Protein AF-A0A7C7K8X3-F1 (afdb_monomer_lite)

Structure (mmCIF, N/CA/C/O backbone):
data_AF-A0A7C7K8X3-F1
#
_entry.id   AF-A0A7C7K8X3-F1
#
loop_
_atom_site.group_PDB
_atom_site.id
_atom_site.type_symbol
_atom_site.label_atom_id
_atom_site.label_alt_id
_atom_site.label_comp_id
_atom_site.label_asym_id
_atom_site.label_entity_id
_atom_site.label_seq_id
_atom_site.pdbx_PDB_ins_code
_atom_site.Cartn_x
_atom_site.Cartn_y
_atom_site.Cartn_z
_atom_site.occupancy
_atom_site.B_iso_or_equiv
_atom_site.auth_seq_id
_atom_site.auth_comp_id
_atom_site.auth_asym_id
_atom_site.auth_atom_id
_atom_site.pdbx_PDB_model_num
ATOM 1 N N . MET A 1 1 ? -6.280 28.383 -20.124 1.00 48.03 1 MET A N 1
ATOM 2 C CA . MET A 1 1 ? -5.784 27.320 -19.226 1.00 48.03 1 MET A CA 1
ATOM 3 C C . MET A 1 1 ? -6.595 27.403 -17.942 1.00 48.03 1 MET A C 1
ATOM 5 O O . MET A 1 1 ? -6.542 28.432 -17.282 1.00 48.03 1 MET A O 1
ATOM 9 N N . THR A 1 2 ? -7.437 26.414 -17.651 1.00 53.31 2 THR A N 1
ATOM 10 C CA . THR A 1 2 ? -8.346 26.473 -16.494 1.00 53.31 2 THR A CA 1
ATOM 11 C C . THR A 1 2 ? -7.599 26.009 -15.251 1.00 53.31 2 THR A C 1
ATOM 13 O O . THR A 1 2 ? -7.134 24.874 -15.201 1.00 53.31 2 THR A O 1
ATOM 16 N N . ILE A 1 3 ? -7.447 26.889 -14.263 1.00 69.88 3 ILE A N 1
ATOM 17 C CA . ILE A 1 3 ? -6.820 26.542 -12.985 1.00 69.88 3 ILE A CA 1
ATOM 18 C C . ILE A 1 3 ? -7.877 25.845 -12.128 1.00 69.88 3 ILE A C 1
ATOM 20 O O . ILE A 1 3 ? -8.849 26.470 -11.707 1.00 69.88 3 ILE A O 1
ATOM 24 N N . ILE A 1 4 ? -7.690 24.552 -11.879 1.00 80.81 4 ILE A N 1
ATOM 25 C CA . ILE A 1 4 ? -8.534 23.773 -10.969 1.00 80.81 4 ILE A CA 1
ATOM 26 C C . ILE A 1 4 ? -8.082 24.075 -9.535 1.00 80.81 4 ILE A C 1
ATOM 28 O O . ILE A 1 4 ? -6.894 23.975 -9.230 1.00 80.81 4 ILE A O 1
ATOM 32 N N . LYS A 1 5 ? -9.015 24.460 -8.657 1.00 80.81 5 LYS A N 1
ATOM 33 C CA . LYS A 1 5 ? -8.744 24.747 -7.240 1.00 80.81 5 LYS A CA 1
ATOM 34 C C . LYS A 1 5 ? -9.593 23.850 -6.345 1.00 80.81 5 LYS A C 1
ATOM 36 O O . LYS A 1 5 ? -10.813 23.833 -6.470 1.00 80.81 5 LYS A O 1
ATOM 41 N N . LEU A 1 6 ? -8.934 23.144 -5.430 1.00 78.50 6 LEU A N 1
ATOM 42 C CA . LEU A 1 6 ? -9.581 22.381 -4.366 1.00 78.50 6 LEU A CA 1
ATOM 43 C C . LEU A 1 6 ? -9.950 23.330 -3.212 1.00 78.50 6 LEU A C 1
ATOM 45 O O . LEU A 1 6 ? -9.188 24.240 -2.891 1.00 78.50 6 LEU A O 1
ATOM 49 N N . THR A 1 7 ? -11.109 23.128 -2.588 1.00 84.69 7 THR A N 1
ATOM 50 C CA . THR A 1 7 ? -11.575 23.928 -1.435 1.00 84.69 7 THR A CA 1
ATOM 51 C C . THR A 1 7 ? -12.029 23.015 -0.300 1.00 84.69 7 THR A C 1
ATOM 53 O O . THR A 1 7 ? -12.328 21.845 -0.537 1.00 84.69 7 THR A O 1
ATOM 56 N N . ALA A 1 8 ? -12.127 23.553 0.919 1.00 81.06 8 ALA A N 1
ATOM 57 C CA . ALA A 1 8 ? -12.543 22.797 2.102 1.00 81.06 8 ALA A CA 1
A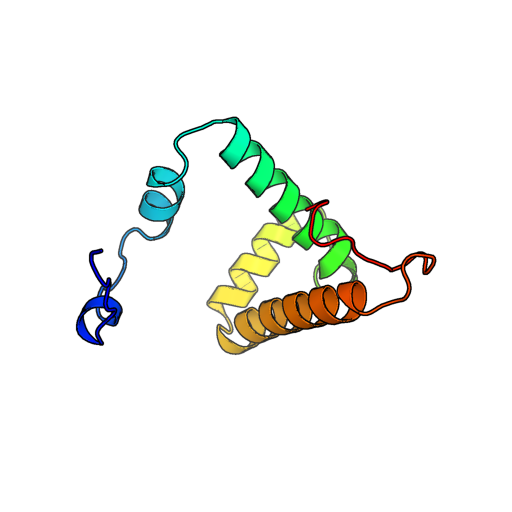TOM 58 C C . ALA A 1 8 ? -13.931 22.142 1.957 1.00 81.06 8 ALA A C 1
ATOM 60 O O . ALA A 1 8 ? -14.150 21.065 2.499 1.00 81.06 8 ALA A O 1
ATOM 61 N N . GLU A 1 9 ? -14.848 22.730 1.180 1.00 76.44 9 GLU A N 1
ATOM 62 C CA . GLU A 1 9 ? -16.168 22.135 0.914 1.00 76.44 9 GLU A CA 1
ATOM 63 C C . GLU A 1 9 ? -16.074 20.818 0.129 1.00 76.44 9 GLU A C 1
ATOM 65 O O . GLU A 1 9 ? -16.832 19.888 0.392 1.00 76.44 9 GLU A O 1
ATOM 70 N N . HIS A 1 10 ? -15.087 20.679 -0.764 1.00 73.38 10 HIS A N 1
ATOM 71 C CA . HIS A 1 10 ? -14.850 19.426 -1.491 1.00 73.38 10 HIS A CA 1
ATOM 72 C C . HIS A 1 10 ? -14.375 18.292 -0.570 1.00 73.38 10 HIS A C 1
ATOM 74 O O . HIS A 1 10 ? -14.488 17.123 -0.928 1.00 73.38 10 HIS A O 1
ATOM 80 N N . MET A 1 11 ? -13.860 18.626 0.618 1.00 67.19 11 MET A N 1
ATOM 81 C CA . MET A 1 11 ? -13.391 17.660 1.615 1.00 67.19 11 MET A CA 1
ATOM 82 C C . MET A 1 11 ? -14.489 17.227 2.598 1.00 67.19 11 MET A C 1
ATOM 84 O O . MET A 1 11 ? -14.256 16.335 3.407 1.00 67.19 11 MET A O 1
ATOM 88 N N . LYS A 1 12 ? -15.685 17.835 2.545 1.00 64.62 12 LYS A N 1
ATOM 89 C CA . LYS A 1 12 ? -16.802 17.536 3.462 1.00 64.62 12 LYS A CA 1
ATOM 90 C C . LYS A 1 12 ? -17.744 16.434 2.969 1.00 64.62 12 LYS A C 1
ATOM 92 O O . LYS A 1 12 ? -18.679 16.075 3.684 1.00 64.62 12 LYS A O 1
ATOM 97 N N . VAL A 1 13 ? -17.531 15.893 1.767 1.00 58.53 13 VAL A N 1
ATOM 98 C CA . VAL A 1 13 ? -18.363 14.809 1.225 1.00 58.53 13 VAL A CA 1
ATOM 99 C C . VAL A 1 13 ? -18.137 13.542 2.056 1.00 58.53 13 VAL A C 1
ATOM 101 O O . VAL A 1 13 ? -17.114 12.875 1.917 1.00 58.53 13 VAL A O 1
ATOM 104 N N . LYS A 1 14 ? -19.108 13.187 2.910 1.00 54.84 14 LYS A N 1
ATOM 105 C CA . LYS A 1 14 ? -19.203 11.837 3.482 1.00 54.8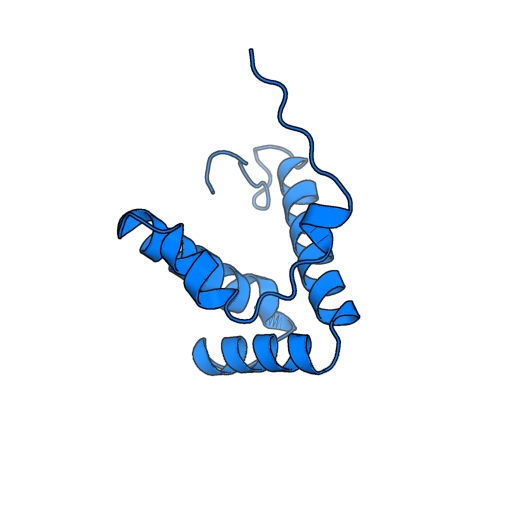4 14 LYS A CA 1
ATOM 106 C C . LYS A 1 14 ? -19.481 10.873 2.330 1.00 54.84 14 LYS A C 1
ATOM 108 O O . LYS A 1 14 ? -20.587 10.833 1.803 1.00 54.84 14 LYS A O 1
ATOM 113 N N . GLN A 1 15 ? -18.456 10.150 1.888 1.00 59.47 15 GLN A N 1
ATOM 114 C CA . GLN A 1 15 ? -18.604 9.171 0.816 1.00 59.47 15 GLN A CA 1
ATOM 115 C C . GLN A 1 15 ? -19.314 7.926 1.346 1.00 59.47 15 GLN A C 1
ATOM 117 O O . GLN A 1 15 ? -18.682 7.028 1.891 1.00 59.47 15 GLN A O 1
ATOM 122 N N . GLU A 1 16 ? -20.623 7.846 1.125 1.00 56.56 16 GLU A N 1
ATOM 123 C CA . GLU A 1 16 ? -21.400 6.624 1.374 1.00 56.56 16 GLU A CA 1
ATOM 124 C C . GLU A 1 16 ? -21.079 5.503 0.361 1.00 56.56 16 GLU A C 1
ATOM 126 O O . GLU A 1 16 ? -21.500 4.373 0.559 1.00 56.56 16 GLU A O 1
ATOM 131 N N . ASN A 1 17 ? -20.281 5.779 -0.685 1.00 67.56 17 ASN A N 1
ATOM 132 C CA . ASN A 1 17 ? -19.939 4.822 -1.747 1.00 67.56 17 ASN A CA 1
ATOM 133 C C . ASN A 1 17 ? -18.531 5.042 -2.346 1.00 67.56 17 ASN A C 1
ATOM 135 O O . ASN A 1 17 ? -18.340 5.127 -3.561 1.00 67.56 17 ASN A O 1
ATOM 139 N N . ALA A 1 18 ? -17.509 5.151 -1.489 1.00 70.75 18 ALA A N 1
ATOM 140 C CA . ALA A 1 18 ? -16.109 5.301 -1.917 1.00 70.75 18 ALA A CA 1
ATOM 141 C C . ALA A 1 18 ? -15.651 4.178 -2.869 1.00 70.75 18 ALA A C 1
ATOM 143 O O . ALA A 1 18 ? -14.898 4.414 -3.815 1.00 70.75 18 ALA A O 1
ATOM 144 N N . LEU A 1 19 ? -16.147 2.959 -2.639 1.00 74.88 19 LEU A N 1
ATOM 145 C CA . LEU A 1 19 ? -15.829 1.787 -3.446 1.00 74.88 19 LEU A CA 1
ATOM 146 C C . LEU A 1 19 ? -16.400 1.895 -4.868 1.00 74.88 19 LEU A C 1
ATOM 148 O O . LEU A 1 19 ? -15.678 1.673 -5.840 1.00 74.88 19 LEU A O 1
ATOM 152 N N . ASP A 1 20 ? -17.665 2.296 -5.000 1.00 76.94 20 ASP A N 1
ATOM 153 C CA . ASP A 1 20 ? -18.302 2.480 -6.307 1.00 76.94 20 ASP A CA 1
ATOM 154 C C . ASP A 1 20 ? -17.650 3.622 -7.083 1.00 76.94 20 ASP A C 1
ATOM 156 O O . ASP A 1 20 ? -17.413 3.498 -8.282 1.00 76.94 20 ASP A O 1
ATOM 160 N N . LEU A 1 21 ? -17.281 4.713 -6.404 1.00 75.88 21 LEU A N 1
ATOM 161 C CA . LEU A 1 21 ? -16.530 5.808 -7.019 1.00 75.88 21 LEU A CA 1
ATOM 162 C C . LEU A 1 21 ? -15.165 5.339 -7.529 1.00 75.88 21 LEU A C 1
ATOM 164 O O . LEU A 1 21 ? -14.813 5.635 -8.674 1.00 75.88 21 LEU A O 1
ATOM 168 N N . PHE A 1 22 ? -14.430 4.563 -6.730 1.00 79.56 22 PHE A N 1
ATOM 169 C CA . PHE A 1 22 ? -13.157 3.978 -7.146 1.00 79.56 22 PHE A CA 1
ATOM 170 C C . PHE A 1 22 ? -13.322 3.117 -8.404 1.00 79.56 22 PHE A C 1
ATOM 172 O O . PHE A 1 22 ? -12.613 3.323 -9.391 1.00 79.56 22 PHE A O 1
ATOM 179 N N . TYR A 1 23 ? -14.306 2.214 -8.422 1.00 79.75 23 TYR A N 1
ATOM 180 C CA . TYR A 1 23 ? -14.561 1.372 -9.590 1.00 79.75 23 TYR A CA 1
ATOM 181 C C . TYR A 1 23 ? -15.105 2.148 -10.792 1.00 79.75 23 TYR A C 1
ATOM 183 O O . TYR A 1 23 ? -14.735 1.831 -11.921 1.00 79.75 23 TYR A O 1
ATOM 191 N N . SER A 1 24 ? -15.901 3.200 -10.584 1.00 82.06 24 SER A N 1
ATOM 192 C CA . SER A 1 24 ? -16.410 4.056 -11.666 1.00 82.06 24 SER A CA 1
ATOM 193 C C . SER A 1 24 ? -15.286 4.773 -12.428 1.00 82.06 24 SER A C 1
ATOM 195 O O . SER A 1 24 ? -15.398 5.026 -13.631 1.00 82.06 24 SER A O 1
ATOM 197 N N . GLY A 1 25 ? -14.167 5.052 -11.749 1.00 79.19 25 GLY A N 1
ATOM 198 C CA . GLY A 1 25 ? -12.960 5.602 -12.362 1.00 79.19 25 GLY A CA 1
ATOM 199 C C . GLY A 1 25 ? -12.190 4.592 -13.221 1.00 79.19 25 GLY A C 1
ATOM 200 O O . GLY A 1 25 ? -11.402 4.987 -14.082 1.00 79.19 25 GLY A O 1
ATOM 201 N N . ILE A 1 26 ? -12.426 3.290 -13.040 1.00 85.00 26 ILE A N 1
ATOM 202 C CA . ILE A 1 26 ? -11.727 2.209 -13.741 1.00 85.00 26 ILE A CA 1
ATOM 203 C C . ILE A 1 26 ? -12.535 1.797 -14.975 1.00 85.00 26 ILE A C 1
ATOM 205 O O . ILE A 1 26 ? -13.327 0.860 -14.962 1.00 85.00 26 ILE A O 1
ATOM 209 N N . LYS A 1 27 ? -12.301 2.497 -16.088 1.00 82.50 27 LYS A N 1
ATOM 210 C CA . LYS A 1 27 ? -13.014 2.256 -17.357 1.00 82.50 27 LYS A CA 1
ATOM 211 C C . LYS A 1 27 ? -12.467 1.080 -18.172 1.00 82.50 27 LYS A C 1
ATOM 213 O O . LYS A 1 27 ? -13.167 0.548 -19.025 1.00 82.50 27 LYS A O 1
ATOM 218 N N . ALA A 1 28 ? -11.214 0.687 -17.938 1.00 89.12 28 ALA A N 1
ATOM 219 C CA . ALA A 1 28 ? -10.529 -0.340 -18.717 1.00 89.12 28 ALA A CA 1
ATOM 220 C C . ALA A 1 28 ? -10.142 -1.545 -17.854 1.00 89.12 28 ALA A C 1
ATOM 222 O O . ALA A 1 28 ? -9.591 -1.395 -16.76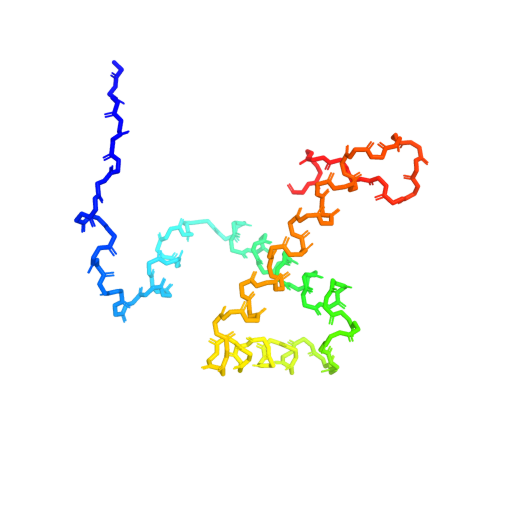0 1.00 89.12 28 ALA A O 1
ATOM 223 N N . LYS A 1 29 ? -10.332 -2.754 -18.400 1.00 88.31 29 LYS A N 1
ATOM 224 C CA . LYS A 1 29 ? -9.896 -4.010 -17.768 1.00 88.31 29 LYS A CA 1
ATOM 225 C C . LYS A 1 29 ? -8.399 -3.993 -17.437 1.00 88.31 29 LYS A C 1
ATOM 227 O O . LYS A 1 29 ? -8.019 -4.391 -16.345 1.00 88.31 29 LYS A O 1
ATOM 232 N N . ALA A 1 30 ? -7.568 -3.447 -18.326 1.00 88.31 30 ALA A N 1
ATOM 233 C CA . ALA A 1 30 ? -6.126 -3.328 -18.103 1.00 88.31 30 ALA A CA 1
ATOM 234 C C . ALA A 1 30 ? -5.779 -2.532 -16.831 1.00 88.31 30 ALA A C 1
ATOM 236 O O . ALA A 1 30 ? -4.859 -2.896 -16.100 1.00 88.31 30 ALA A O 1
ATOM 237 N N . THR A 1 31 ? -6.536 -1.472 -16.533 1.00 86.81 31 THR A N 1
ATOM 238 C CA . THR A 1 31 ? -6.361 -0.675 -15.314 1.00 86.81 31 THR A CA 1
ATOM 239 C C . THR A 1 31 ? -6.752 -1.482 -14.079 1.00 86.81 31 THR A C 1
ATOM 241 O O . THR A 1 31 ? -6.001 -1.495 -13.109 1.00 86.81 31 THR A O 1
ATOM 244 N N . LYS A 1 32 ? -7.875 -2.210 -14.131 1.00 86.88 32 LYS A N 1
ATOM 245 C CA . LYS A 1 32 ? -8.302 -3.106 -13.045 1.00 86.88 32 LYS A CA 1
ATOM 246 C C . LYS A 1 32 ? -7.249 -4.176 -12.751 1.00 86.88 32 LYS A C 1
ATOM 248 O O . LYS A 1 32 ? -6.861 -4.351 -11.600 1.00 86.88 32 LYS A O 1
ATOM 253 N N . ASP A 1 33 ? -6.753 -4.834 -13.795 1.00 89.50 33 ASP A N 1
ATOM 254 C CA . ASP A 1 33 ? -5.742 -5.886 -13.685 1.00 89.50 33 ASP A CA 1
ATOM 255 C C . ASP A 1 33 ? -4.427 -5.327 -13.114 1.00 89.50 33 ASP A C 1
ATOM 257 O O . ASP A 1 33 ? -3.790 -5.963 -12.276 1.00 89.50 33 ASP A O 1
ATOM 261 N N . ARG A 1 34 ? -4.031 -4.105 -13.507 1.00 88.06 34 ARG A N 1
ATOM 262 C CA . ARG A 1 34 ? -2.857 -3.426 -12.936 1.00 88.06 34 ARG A CA 1
ATOM 263 C C . ARG A 1 34 ? -3.025 -3.162 -11.440 1.00 88.06 34 ARG A C 1
ATOM 265 O O . ARG A 1 34 ? -2.118 -3.493 -10.683 1.00 88.06 34 ARG A O 1
ATOM 272 N N . TRP A 1 35 ? -4.157 -2.606 -11.010 1.00 87.12 35 TRP A N 1
ATOM 273 C CA . TRP A 1 35 ? -4.411 -2.339 -9.590 1.00 87.12 35 TRP A CA 1
ATOM 274 C C . TRP A 1 35 ? -4.452 -3.618 -8.755 1.00 87.12 35 TRP A C 1
ATOM 276 O O . TRP A 1 35 ? -3.874 -3.647 -7.673 1.00 87.12 35 TRP A O 1
ATOM 286 N N . ALA A 1 36 ? -5.054 -4.690 -9.278 1.00 88.50 36 ALA A N 1
ATOM 287 C CA . ALA A 1 36 ? -5.051 -5.992 -8.617 1.00 88.50 36 ALA A CA 1
ATOM 288 C C . ALA A 1 36 ? -3.622 -6.526 -8.413 1.00 88.50 36 ALA A C 1
ATOM 290 O O . ALA A 1 36 ? -3.286 -6.958 -7.313 1.00 88.50 36 ALA A O 1
ATOM 291 N N . ARG A 1 37 ? -2.754 -6.424 -9.433 1.00 90.12 37 ARG A N 1
ATOM 292 C CA . ARG A 1 37 ? -1.336 -6.811 -9.308 1.00 90.12 37 ARG A CA 1
ATOM 293 C C . ARG A 1 37 ? -0.584 -5.966 -8.283 1.00 90.12 37 ARG A C 1
ATOM 295 O O . ARG A 1 37 ? 0.177 -6.518 -7.499 1.00 90.12 37 ARG A O 1
ATOM 302 N N . ILE A 1 38 ? -0.796 -4.649 -8.282 1.00 89.44 38 ILE A N 1
ATOM 303 C CA . ILE A 1 38 ? -0.160 -3.743 -7.312 1.00 89.44 38 ILE A CA 1
ATOM 304 C C . ILE A 1 38 ? -0.588 -4.108 -5.887 1.00 89.44 38 ILE A C 1
ATOM 306 O O . ILE A 1 38 ? 0.258 -4.180 -5.001 1.00 89.44 38 ILE A O 1
ATOM 310 N N . LEU A 1 39 ? -1.877 -4.387 -5.674 1.00 91.25 39 LEU A N 1
ATOM 311 C CA . LEU A 1 39 ? -2.391 -4.794 -4.370 1.00 91.25 39 LEU A CA 1
ATOM 312 C C . LEU A 1 39 ? -1.827 -6.150 -3.923 1.00 91.25 39 LEU A C 1
ATOM 314 O O . LEU A 1 39 ? -1.433 -6.272 -2.769 1.00 91.25 39 LEU A O 1
ATOM 318 N N . SER A 1 40 ? -1.755 -7.141 -4.822 1.00 92.62 40 SER A N 1
ATOM 319 C CA . SER A 1 40 ? -1.117 -8.440 -4.535 1.00 92.62 40 SER A CA 1
ATOM 320 C C . SER A 1 40 ? 0.314 -8.241 -4.073 1.00 92.62 40 SER A C 1
ATOM 322 O O . SER A 1 40 ? 0.669 -8.649 -2.977 1.00 92.62 40 SER A O 1
ATOM 324 N N . ARG A 1 41 ? 1.095 -7.487 -4.851 1.00 91.19 41 ARG A N 1
ATOM 325 C CA . ARG A 1 41 ? 2.488 -7.190 -4.534 1.00 91.19 41 ARG A CA 1
ATOM 326 C C . ARG A 1 41 ? 2.643 -6.503 -3.179 1.00 91.19 41 ARG A C 1
ATOM 328 O O . ARG A 1 41 ? 3.512 -6.864 -2.397 1.00 91.19 41 ARG A O 1
ATOM 335 N N . PHE A 1 42 ? 1.803 -5.511 -2.900 1.00 93.12 42 PHE A N 1
ATOM 336 C CA . PHE A 1 42 ? 1.823 -4.814 -1.620 1.00 93.12 42 PHE A CA 1
ATOM 337 C C . PHE A 1 42 ? 1.540 -5.771 -0.453 1.00 93.12 42 PHE A C 1
ATOM 339 O O . PHE A 1 42 ? 2.308 -5.826 0.499 1.00 93.12 42 PHE A O 1
ATOM 346 N N . LEU A 1 43 ? 0.478 -6.570 -0.537 1.00 95.31 43 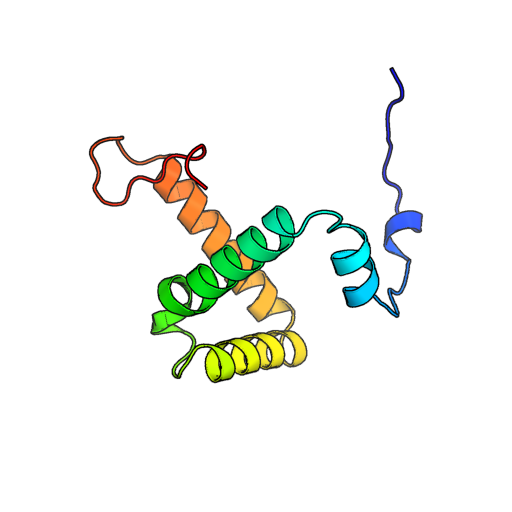LEU A N 1
ATOM 347 C CA . LEU A 1 43 ? 0.104 -7.465 0.556 1.00 95.31 43 LEU A CA 1
ATOM 348 C C . LEU A 1 43 ? 1.085 -8.629 0.730 1.00 95.31 43 LEU A C 1
ATOM 350 O O . LEU A 1 43 ? 1.376 -9.009 1.861 1.00 95.31 43 LEU A O 1
ATOM 354 N N . GLU A 1 44 ? 1.574 -9.206 -0.365 1.00 93.81 44 GLU A N 1
ATOM 355 C CA . GLU A 1 44 ? 2.382 -10.427 -0.349 1.00 93.81 44 GLU A CA 1
ATOM 356 C C . GLU A 1 44 ? 3.868 -10.147 -0.128 1.00 93.81 44 GLU A C 1
ATOM 358 O O . GLU A 1 44 ? 4.463 -10.821 0.704 1.00 93.81 44 GLU A O 1
ATOM 363 N N . GLU A 1 45 ? 4.444 -9.144 -0.802 1.00 90.31 45 GLU A N 1
ATOM 364 C CA . GLU A 1 45 ? 5.879 -8.825 -0.708 1.00 90.31 45 GLU A CA 1
ATOM 365 C C . GLU A 1 45 ? 6.161 -7.735 0.332 1.00 90.31 45 GLU A C 1
ATOM 367 O O . GLU A 1 45 ? 7.072 -7.858 1.141 1.00 90.31 45 GLU A O 1
ATOM 372 N N . VAL A 1 46 ? 5.407 -6.630 0.311 1.00 90.56 46 VAL A N 1
ATOM 373 C CA . VAL A 1 46 ? 5.730 -5.462 1.155 1.00 90.56 46 VAL A CA 1
ATOM 374 C C . VAL A 1 46 ? 5.284 -5.684 2.595 1.00 90.56 46 VAL A C 1
ATOM 376 O O . VAL A 1 46 ? 5.996 -5.331 3.530 1.00 90.56 46 VAL A O 1
ATOM 379 N N . CYS A 1 47 ? 4.100 -6.261 2.782 1.00 94.00 47 CYS A N 1
ATOM 380 C CA . CYS A 1 47 ? 3.539 -6.531 4.100 1.00 94.00 47 CYS A CA 1
ATOM 381 C C . CYS A 1 47 ? 3.850 -7.944 4.607 1.00 94.00 47 CYS A C 1
ATOM 383 O O . CYS A 1 47 ? 3.179 -8.393 5.532 1.00 94.00 47 CYS A O 1
ATOM 385 N N . GLU A 1 48 ? 4.832 -8.648 4.036 1.00 93.62 48 GLU A N 1
ATOM 386 C CA . GLU A 1 48 ? 5.136 -10.037 4.402 1.00 93.62 48 GLU A CA 1
ATOM 387 C C . GLU A 1 48 ? 5.406 -10.242 5.885 1.00 93.62 48 GLU A C 1
ATOM 389 O O . GLU A 1 48 ? 4.831 -11.137 6.499 1.00 93.62 48 GLU A O 1
ATOM 394 N N . GLU A 1 49 ? 6.202 -9.358 6.470 1.00 93.06 49 GLU A N 1
ATOM 395 C CA . GLU A 1 49 ? 6.554 -9.412 7.888 1.00 93.06 49 GLU A CA 1
ATOM 396 C C . GLU A 1 49 ? 5.466 -8.817 8.801 1.00 93.06 49 GLU A C 1
ATOM 398 O O . GLU A 1 49 ? 5.576 -8.877 10.022 1.00 93.06 49 GLU A O 1
ATOM 403 N N . ILE A 1 50 ? 4.414 -8.227 8.223 1.00 94.12 50 ILE A N 1
ATOM 404 C CA . ILE A 1 50 ? 3.351 -7.517 8.952 1.00 94.12 50 ILE A CA 1
ATOM 405 C C . ILE A 1 50 ? 2.070 -8.354 8.990 1.00 94.12 50 ILE A C 1
ATOM 407 O O . ILE A 1 50 ? 1.391 -8.427 10.014 1.00 94.12 50 ILE A O 1
ATOM 411 N N . PHE A 1 51 ? 1.723 -8.995 7.873 1.00 95.62 51 PHE A N 1
ATOM 412 C CA . PHE A 1 51 ? 0.523 -9.805 7.731 1.00 95.62 51 PHE A CA 1
ATOM 413 C C . PHE A 1 51 ? 0.883 -11.236 7.342 1.00 95.62 51 PHE A C 1
ATOM 415 O O . PHE A 1 51 ? 1.239 -11.524 6.206 1.00 95.62 51 PHE A O 1
ATOM 422 N N . GLU A 1 52 ? 0.686 -12.166 8.269 1.00 93.56 52 GLU A N 1
ATOM 423 C CA . GLU A 1 52 ? 0.787 -13.596 7.965 1.00 93.56 52 GLU A CA 1
ATOM 424 C C . GLU A 1 52 ? -0.444 -14.111 7.198 1.00 93.56 52 GLU A C 1
ATOM 426 O O . GLU A 1 52 ? -1.555 -13.595 7.379 1.00 93.56 52 GLU A O 1
ATOM 431 N N . GLY A 1 53 ? -0.267 -15.195 6.439 1.00 94.69 53 GLY A N 1
ATOM 432 C CA . GLY A 1 53 ? -1.338 -15.907 5.732 1.00 94.69 53 GLY A CA 1
ATOM 433 C C . GLY A 1 53 ? -1.267 -15.779 4.211 1.00 94.69 53 GLY A C 1
ATOM 434 O O . GLY A 1 53 ? -0.317 -15.212 3.671 1.00 94.69 53 GLY A O 1
ATOM 435 N N . ASP A 1 54 ? -2.272 -16.321 3.526 1.00 95.06 54 ASP A N 1
ATOM 436 C CA . ASP A 1 54 ? -2.445 -16.182 2.077 1.00 95.06 54 ASP A CA 1
ATOM 437 C C . ASP A 1 54 ? -2.988 -14.796 1.676 1.00 95.06 54 ASP A C 1
ATOM 439 O O . ASP A 1 54 ? -3.354 -13.977 2.523 1.00 95.06 54 ASP A O 1
ATOM 443 N N . TYR A 1 55 ? -3.073 -14.524 0.368 1.00 92.56 55 TYR A N 1
ATOM 444 C CA . TYR A 1 55 ? -3.571 -13.250 -0.162 1.00 92.56 55 TYR A CA 1
ATOM 445 C C . TYR A 1 55 ? -4.900 -12.795 0.466 1.00 92.56 55 TYR A C 1
ATOM 447 O O . TYR A 1 55 ? -5.048 -11.626 0.830 1.00 92.56 55 TYR A O 1
ATOM 455 N N . LYS A 1 56 ? -5.877 -13.701 0.616 1.00 94.75 56 LYS A N 1
ATOM 456 C CA . LYS A 1 56 ? -7.202 -13.347 1.150 1.00 94.75 56 LYS A CA 1
ATOM 457 C C . LYS A 1 56 ? -7.121 -13.023 2.636 1.00 94.75 56 LYS A C 1
ATOM 459 O O . LYS A 1 56 ? -7.733 -12.053 3.077 1.00 94.75 56 LYS A O 1
ATOM 464 N N . GLN A 1 57 ? -6.358 -13.809 3.392 1.00 97.00 57 GLN A N 1
ATOM 465 C CA . GLN A 1 57 ? -6.142 -13.582 4.819 1.00 97.00 57 GLN A CA 1
ATOM 466 C C . GLN A 1 57 ? -5.429 -12.248 5.066 1.00 97.00 57 GLN A C 1
ATOM 468 O O . GLN A 1 57 ? -5.851 -11.475 5.925 1.00 97.00 57 GLN A O 1
ATOM 473 N N . ARG A 1 58 ? -4.403 -11.930 4.271 1.00 96.69 58 ARG A N 1
ATOM 474 C CA . ARG A 1 58 ? -3.675 -10.654 4.352 1.00 96.69 58 ARG A CA 1
ATOM 475 C C . ARG A 1 58 ? -4.547 -9.463 3.978 1.00 96.69 58 ARG A C 1
ATOM 477 O O . ARG A 1 58 ? -4.520 -8.449 4.668 1.00 96.69 58 ARG A O 1
ATOM 484 N N . ALA A 1 59 ? -5.356 -9.593 2.927 1.00 94.94 59 ALA A N 1
ATOM 485 C CA . ALA A 1 59 ? -6.313 -8.560 2.545 1.00 94.94 59 ALA A CA 1
ATOM 486 C C . ALA A 1 59 ? -7.313 -8.280 3.677 1.00 94.94 59 ALA A C 1
ATOM 488 O O . ALA A 1 59 ? -7.583 -7.119 3.979 1.00 94.94 59 ALA A O 1
ATOM 489 N N . GLN A 1 60 ? -7.816 -9.330 4.335 1.00 95.56 60 GLN A N 1
ATOM 490 C CA . GLN A 1 60 ? -8.713 -9.181 5.477 1.00 95.56 60 GLN A CA 1
ATOM 491 C C . GLN A 1 60 ? -8.018 -8.477 6.651 1.00 95.56 60 GLN A C 1
ATOM 493 O O . GLN A 1 60 ? -8.547 -7.486 7.141 1.00 95.56 60 GLN A O 1
ATOM 498 N N . LYS A 1 61 ? -6.800 -8.893 7.024 1.00 95.88 61 LYS A N 1
ATOM 499 C CA . LYS A 1 61 ? -6.006 -8.230 8.077 1.00 95.88 61 LYS A CA 1
ATOM 500 C C . LYS A 1 61 ? -5.747 -6.753 7.784 1.00 95.88 61 LYS A C 1
ATOM 502 O O . LYS A 1 61 ? -5.824 -5.928 8.687 1.00 95.88 61 LYS A O 1
ATOM 507 N N . PHE A 1 62 ? -5.477 -6.400 6.528 1.00 94.81 62 PHE A N 1
ATOM 508 C CA . PHE A 1 62 ? -5.316 -5.002 6.134 1.00 94.81 62 PHE A CA 1
ATOM 509 C C . PHE A 1 62 ? -6.622 -4.207 6.296 1.00 94.81 62 PHE A C 1
ATOM 511 O O . PHE A 1 62 ? -6.604 -3.092 6.813 1.00 94.81 62 PHE A O 1
ATOM 518 N N . VAL A 1 63 ? -7.766 -4.784 5.909 1.00 93.31 63 VAL A N 1
ATOM 519 C CA . VAL A 1 63 ? -9.084 -4.169 6.141 1.00 93.31 63 VAL A CA 1
ATOM 520 C C . VAL A 1 63 ? -9.354 -4.003 7.636 1.00 93.31 63 VAL A C 1
ATOM 522 O O . VAL A 1 63 ? -9.804 -2.937 8.053 1.00 93.31 63 VAL A O 1
ATOM 525 N N . ASP A 1 64 ? -9.050 -5.010 8.445 1.00 95.31 64 ASP A N 1
ATOM 526 C CA . ASP A 1 64 ? -9.261 -4.960 9.891 1.00 95.31 64 ASP A CA 1
ATOM 527 C C . ASP A 1 64 ? -8.379 -3.880 10.536 1.00 95.31 64 ASP A C 1
ATOM 529 O O . ASP A 1 64 ? -8.908 -3.020 11.238 1.00 95.31 64 ASP A O 1
ATOM 533 N N . LEU A 1 65 ? -7.097 -3.786 10.155 1.00 94.31 65 LEU A N 1
ATOM 534 C CA . LEU A 1 65 ? -6.204 -2.698 10.575 1.00 94.31 65 LEU A CA 1
ATOM 535 C C . LEU A 1 65 ? -6.807 -1.317 10.275 1.00 94.31 65 LEU A C 1
ATOM 537 O O . LEU A 1 65 ? -6.789 -0.433 11.127 1.00 94.31 65 LEU A O 1
ATOM 541 N N . THR A 1 66 ? -7.375 -1.120 9.080 1.00 89.75 66 THR A N 1
ATOM 542 C CA . THR A 1 66 ? -7.979 0.175 8.707 1.00 89.75 66 THR A CA 1
ATOM 543 C C . THR A 1 66 ? -9.228 0.523 9.518 1.00 89.75 66 THR A C 1
ATOM 545 O O . THR A 1 66 ? -9.536 1.705 9.672 1.00 89.75 66 THR A O 1
ATOM 548 N N . ARG A 1 67 ? -9.946 -0.482 10.034 1.00 91.12 67 ARG A N 1
ATOM 549 C CA . ARG A 1 67 ? -11.131 -0.299 10.886 1.00 91.12 67 ARG A CA 1
ATOM 550 C C . ARG A 1 67 ? -10.750 -0.045 12.337 1.00 91.12 67 ARG A C 1
ATOM 552 O O . ARG A 1 67 ? -11.397 0.761 12.997 1.00 91.12 67 ARG A O 1
ATOM 559 N N . GLU A 1 68 ? -9.727 -0.741 12.814 1.00 94.69 68 GLU A N 1
ATOM 560 C CA . GLU A 1 68 ? -9.256 -0.669 14.195 1.00 94.69 68 GLU A CA 1
ATOM 561 C C . GLU A 1 68 ? -8.446 0.603 14.452 1.00 94.69 68 GLU A C 1
ATOM 563 O O . GLU A 1 68 ? -8.632 1.261 15.475 1.00 94.69 68 GLU A O 1
ATOM 568 N N . SER A 1 69 ? -7.568 0.979 13.518 1.00 93.56 69 SER A N 1
ATOM 569 C CA . SER A 1 69 ? -6.720 2.160 13.647 1.00 93.56 69 SER A CA 1
ATOM 570 C C . SER A 1 69 ? -6.394 2.783 12.293 1.00 93.56 69 SER A C 1
ATOM 572 O O . SER A 1 69 ? -5.472 2.385 11.575 1.00 93.56 69 SER A O 1
ATOM 574 N N . GLN A 1 70 ? -7.116 3.858 11.975 1.00 87.88 70 GLN A N 1
ATOM 575 C CA . GLN A 1 70 ? -6.830 4.670 10.793 1.00 87.88 70 GLN A CA 1
ATOM 576 C C . GLN A 1 70 ? -5.412 5.264 10.837 1.00 87.88 70 GLN A C 1
ATOM 578 O O . GLN A 1 70 ? -4.777 5.404 9.791 1.00 87.88 70 GLN A O 1
ATOM 583 N N . GLU A 1 71 ? -4.898 5.583 12.029 1.00 93.12 71 GLU A N 1
ATOM 584 C CA . GLU A 1 71 ? -3.535 6.086 12.222 1.00 93.12 71 GLU A CA 1
ATOM 585 C C . GLU A 1 71 ? -2.497 5.044 11.800 1.00 93.12 71 GLU A C 1
ATOM 587 O O . GLU A 1 71 ? -1.648 5.336 10.960 1.00 93.12 71 GLU A O 1
ATOM 592 N N . GLN A 1 72 ? -2.597 3.811 12.305 1.00 93.81 72 GLN A N 1
ATOM 593 C CA . GLN A 1 72 ? -1.650 2.748 11.961 1.00 93.81 72 GLN A CA 1
ATOM 594 C C . GLN A 1 72 ? -1.734 2.363 10.485 1.00 93.81 72 GLN A C 1
ATOM 596 O O . GLN A 1 72 ? -0.701 2.201 9.835 1.00 93.81 72 GLN A O 1
ATOM 601 N N . ALA A 1 73 ? -2.943 2.277 9.924 1.00 91.06 73 ALA A N 1
ATOM 602 C CA . ALA A 1 73 ? -3.120 2.031 8.497 1.00 91.06 73 ALA A CA 1
ATOM 603 C C . ALA A 1 73 ? -2.488 3.143 7.642 1.00 91.06 73 ALA A C 1
ATOM 605 O O . ALA A 1 73 ? -1.823 2.868 6.642 1.00 91.06 73 ALA A O 1
ATOM 606 N N . THR A 1 74 ? -2.643 4.402 8.057 1.00 91.19 74 THR A N 1
ATOM 607 C CA . THR A 1 74 ? -2.019 5.547 7.382 1.00 91.19 74 THR A CA 1
ATOM 608 C C . THR A 1 74 ? -0.499 5.487 7.497 1.00 91.19 74 THR A C 1
ATOM 610 O O . THR A 1 74 ? 0.197 5.653 6.495 1.00 91.19 74 THR A O 1
ATOM 613 N N . GLN A 1 75 ? 0.026 5.194 8.688 1.00 95.12 75 GLN A N 1
ATOM 614 C CA . GLN A 1 75 ? 1.460 5.073 8.925 1.00 95.12 75 GLN A CA 1
ATOM 615 C C . GLN A 1 75 ? 2.077 3.940 8.098 1.00 95.12 75 GLN A C 1
ATOM 617 O O . GLN A 1 75 ? 3.140 4.139 7.518 1.00 95.12 75 GLN A O 1
ATOM 622 N N . LEU A 1 76 ? 1.401 2.795 7.968 1.00 93.88 76 LEU A N 1
ATOM 623 C CA . LEU A 1 76 ? 1.830 1.688 7.110 1.00 93.88 76 LEU A CA 1
ATOM 624 C C . LEU A 1 76 ? 2.007 2.141 5.652 1.00 93.88 76 LEU A C 1
ATOM 626 O O . LEU A 1 76 ? 3.051 1.902 5.041 1.00 93.88 76 LEU A O 1
ATOM 630 N N . VAL A 1 77 ? 1.010 2.841 5.103 1.00 92.06 77 VAL A N 1
ATOM 631 C CA . VAL A 1 77 ? 1.061 3.351 3.724 1.00 92.06 77 VAL A CA 1
ATOM 632 C C . VAL A 1 77 ? 2.145 4.421 3.565 1.00 92.06 77 VAL A C 1
ATOM 634 O O . VAL A 1 77 ? 2.878 4.404 2.576 1.00 92.06 77 VAL A O 1
ATOM 637 N N . ILE A 1 78 ? 2.300 5.328 4.535 1.00 93.25 78 ILE A N 1
ATOM 638 C CA . ILE A 1 78 ? 3.359 6.349 4.520 1.00 93.25 78 ILE A CA 1
ATOM 639 C C . ILE A 1 78 ? 4.743 5.694 4.536 1.00 93.25 78 ILE A C 1
ATOM 641 O O . ILE A 1 78 ? 5.588 6.057 3.716 1.00 93.25 78 ILE A O 1
ATOM 645 N N . SER A 1 79 ? 4.967 4.713 5.412 1.00 94.38 79 SER A N 1
ATOM 646 C CA . SER A 1 79 ? 6.230 3.973 5.494 1.00 94.38 79 SER A CA 1
ATOM 647 C C . SER A 1 79 ? 6.548 3.271 4.172 1.00 94.38 79 SER A C 1
ATOM 649 O O . SER A 1 79 ? 7.685 3.325 3.705 1.00 94.38 79 SER A O 1
ATOM 651 N N . TYR A 1 80 ? 5.543 2.692 3.505 1.00 92.62 80 TYR A N 1
ATOM 652 C CA . TYR A 1 80 ? 5.725 2.112 2.175 1.00 92.62 80 TYR A CA 1
ATOM 653 C C . TYR A 1 80 ? 6.153 3.157 1.135 1.00 92.62 80 TYR A C 1
ATOM 655 O O . TYR A 1 80 ? 7.124 2.948 0.408 1.00 92.62 80 TYR A O 1
ATOM 663 N N . VAL A 1 81 ? 5.479 4.310 1.080 1.00 91.19 81 VAL A N 1
ATOM 664 C CA . VAL A 1 81 ? 5.837 5.394 0.148 1.00 91.19 81 VAL A CA 1
ATOM 665 C C . VAL A 1 81 ? 7.251 5.920 0.414 1.00 91.19 81 VAL A C 1
ATOM 667 O O . VAL A 1 81 ? 8.001 6.174 -0.531 1.00 91.19 81 VAL A O 1
ATOM 670 N N . GLN A 1 82 ? 7.645 6.053 1.682 1.00 93.50 82 GLN A N 1
ATOM 671 C CA . GLN A 1 82 ? 9.002 6.448 2.063 1.00 93.50 82 GLN A CA 1
ATOM 672 C C . GLN A 1 82 ? 10.040 5.420 1.606 1.00 93.50 82 GLN A C 1
ATOM 674 O O . GLN A 1 82 ? 11.055 5.810 1.030 1.00 93.50 82 GLN A O 1
ATOM 679 N N . LEU A 1 83 ? 9.763 4.126 1.784 1.00 91.50 83 LEU A N 1
ATOM 680 C CA . LEU A 1 83 ? 10.633 3.053 1.309 1.00 91.50 83 LEU A CA 1
ATOM 681 C C . LEU A 1 83 ? 10.783 3.086 -0.217 1.00 91.50 83 LEU A C 1
ATOM 683 O O . LEU A 1 83 ? 11.896 2.990 -0.730 1.00 91.50 83 LEU A O 1
ATOM 687 N N . LEU A 1 84 ? 9.687 3.275 -0.962 1.00 90.62 84 LEU A N 1
ATOM 688 C CA . LEU A 1 84 ? 9.753 3.433 -2.418 1.00 90.62 84 LEU A CA 1
ATOM 689 C C . LEU A 1 84 ? 10.637 4.619 -2.803 1.00 90.62 84 LEU A C 1
ATOM 691 O O . LEU A 1 84 ? 11.507 4.469 -3.657 1.00 90.62 84 LEU A O 1
ATOM 695 N N . LYS A 1 85 ? 10.460 5.773 -2.150 1.00 92.62 85 LYS A N 1
ATOM 696 C CA . LYS A 1 85 ? 11.281 6.962 -2.398 1.00 92.62 85 LYS A CA 1
ATOM 697 C C . LYS A 1 85 ? 12.766 6.678 -2.159 1.00 92.62 85 LYS A C 1
ATOM 699 O O . LYS A 1 85 ? 13.569 6.924 -3.055 1.00 92.62 85 LYS A O 1
ATOM 704 N N . GLN A 1 86 ? 13.120 6.097 -1.015 1.00 94.31 86 GLN A N 1
ATOM 705 C CA . GLN A 1 86 ? 14.506 5.726 -0.702 1.00 94.31 86 GLN A CA 1
ATOM 706 C C . GLN A 1 86 ? 15.101 4.820 -1.786 1.00 94.31 86 GLN A C 1
ATOM 708 O O . GLN A 1 86 ? 16.210 5.052 -2.255 1.00 94.31 86 GLN A O 1
ATOM 713 N N . ARG A 1 87 ? 14.335 3.835 -2.267 1.00 93.38 87 ARG A N 1
ATOM 714 C CA . ARG A 1 87 ? 14.785 2.927 -3.333 1.00 93.38 87 ARG A CA 1
ATOM 715 C C . ARG A 1 87 ? 15.010 3.618 -4.676 1.00 93.38 87 ARG A C 1
ATOM 717 O O . ARG A 1 87 ? 15.849 3.163 -5.448 1.00 93.38 87 ARG A O 1
ATOM 724 N N . THR A 1 88 ? 14.287 4.699 -4.967 1.00 94.38 88 THR A N 1
ATOM 725 C CA . THR A 1 88 ? 14.517 5.503 -6.183 1.00 94.38 88 THR A CA 1
ATOM 726 C C . THR A 1 88 ? 15.765 6.382 -6.101 1.00 94.38 88 THR A C 1
ATOM 728 O O . THR A 1 88 ? 16.249 6.838 -7.136 1.00 94.38 88 THR A O 1
ATOM 731 N N . GLU A 1 89 ? 16.288 6.610 -4.894 1.00 95.00 89 GLU A N 1
ATOM 732 C CA . GLU A 1 89 ? 17.495 7.404 -4.636 1.00 95.00 89 GLU A CA 1
ATOM 733 C C . GLU A 1 89 ? 18.775 6.543 -4.612 1.00 95.00 89 GLU A C 1
ATOM 735 O O . GLU A 1 89 ? 19.875 7.093 -4.634 1.00 95.00 89 GLU A O 1
ATOM 740 N N . LEU A 1 90 ? 18.647 5.208 -4.605 1.00 95.88 90 LEU A N 1
ATOM 741 C CA . LEU A 1 90 ? 19.778 4.277 -4.694 1.00 95.88 90 LEU A CA 1
ATOM 742 C C . LEU A 1 90 ? 20.508 4.380 -6.046 1.00 95.88 90 LEU A C 1
ATOM 744 O O . LEU A 1 90 ? 19.953 4.834 -7.050 1.00 95.88 90 LEU A O 1
ATOM 748 N N . ASP A 1 91 ? 21.759 3.909 -6.088 1.00 96.25 91 ASP A N 1
ATOM 749 C CA . ASP A 1 91 ? 22.499 3.780 -7.348 1.00 96.25 91 ASP A CA 1
ATOM 750 C C . ASP A 1 91 ? 21.781 2.809 -8.294 1.00 96.25 91 ASP A C 1
ATOM 752 O O . ASP A 1 91 ? 21.261 1.783 -7.869 1.00 96.25 91 ASP A O 1
ATOM 756 N N . ARG A 1 92 ? 21.790 3.085 -9.603 1.00 93.38 92 ARG A N 1
ATOM 757 C CA . ARG A 1 92 ? 21.080 2.258 -10.598 1.00 93.38 92 ARG A CA 1
ATOM 758 C C . ARG A 1 92 ? 21.560 0.805 -10.669 1.00 93.38 92 ARG A C 1
ATOM 760 O O . ARG A 1 92 ? 20.860 -0.020 -11.252 1.00 93.38 92 ARG A O 1
ATOM 767 N N . LYS A 1 93 ? 22.761 0.506 -10.169 1.00 94.69 93 LYS A N 1
ATOM 768 C CA . LYS A 1 93 ? 23.319 -0.849 -10.098 1.00 94.69 93 LYS A CA 1
ATOM 769 C C . LYS A 1 93 ? 22.998 -1.553 -8.782 1.00 94.69 93 LYS A C 1
ATOM 771 O O . LYS A 1 93 ? 23.281 -2.744 -8.672 1.00 94.69 93 LYS A O 1
ATOM 776 N N . ASP A 1 94 ? 22.450 -0.843 -7.797 1.00 95.06 94 ASP A N 1
ATOM 777 C CA . ASP A 1 94 ? 22.017 -1.448 -6.544 1.00 95.06 94 ASP A CA 1
ATOM 778 C C . ASP A 1 94 ? 20.877 -2.444 -6.830 1.00 95.06 94 ASP A C 1
ATOM 780 O O . ASP A 1 94 ? 19.912 -2.087 -7.513 1.00 95.06 94 ASP A O 1
ATOM 784 N N . PRO A 1 95 ? 20.944 -3.693 -6.335 1.00 91.94 95 PRO A N 1
ATOM 785 C CA . PRO A 1 95 ? 19.897 -4.690 -6.570 1.00 91.94 95 PRO A CA 1
ATOM 786 C C . PRO A 1 95 ? 18.531 -4.280 -5.999 1.00 91.94 95 PRO A C 1
ATOM 788 O O . PRO A 1 95 ? 17.496 -4.778 -6.440 1.00 91.94 95 PRO A O 1
ATOM 791 N N . SER A 1 96 ? 18.513 -3.363 -5.033 1.00 90.69 96 SER A N 1
ATOM 792 C CA . SER A 1 96 ? 17.304 -2.820 -4.422 1.00 90.69 96 SER A CA 1
ATOM 793 C C . SER A 1 96 ? 16.803 -1.554 -5.118 1.00 90.69 96 SER A C 1
ATOM 795 O O . SER A 1 96 ? 15.704 -1.099 -4.778 1.00 90.69 96 SER A O 1
ATOM 797 N N . TYR A 1 97 ? 17.542 -1.002 -6.090 1.00 93.06 97 TYR A N 1
ATOM 798 C CA . TYR A 1 97 ? 17.127 0.178 -6.845 1.00 93.06 97 TYR A CA 1
ATOM 799 C C . TYR A 1 97 ? 15.766 -0.027 -7.505 1.00 93.06 97 TYR A C 1
ATOM 801 O O . TYR A 1 97 ? 15.470 -1.067 -8.098 1.00 93.06 97 TYR A O 1
ATOM 809 N N . LEU A 1 98 ? 14.933 1.005 -7.422 1.00 89.25 98 LEU A N 1
ATOM 810 C CA . LEU A 1 98 ? 13.634 1.039 -8.070 1.00 89.25 98 LEU A CA 1
ATOM 811 C C . LEU A 1 98 ? 13.642 2.091 -9.177 1.00 89.25 98 LEU A C 1
ATOM 813 O O . LEU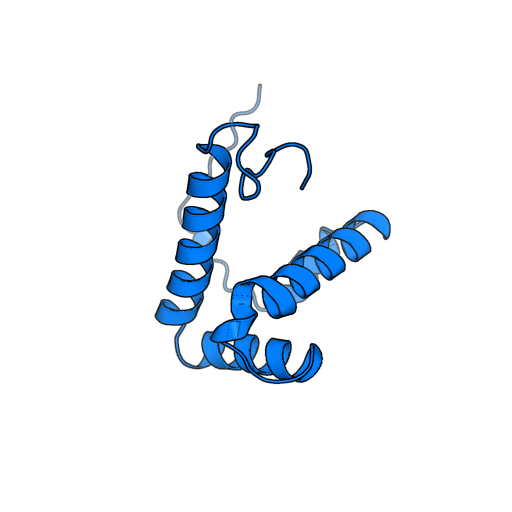 A 1 98 ? 13.768 3.282 -8.903 1.00 89.25 98 LEU A O 1
ATOM 817 N N . ASN A 1 99 ? 13.424 1.663 -10.422 1.00 89.94 99 ASN A N 1
ATOM 818 C CA . ASN A 1 99 ? 13.155 2.588 -11.517 1.00 89.94 99 ASN A CA 1
ATOM 819 C C . ASN A 1 99 ? 11.710 3.122 -11.392 1.00 89.94 99 ASN A C 1
ATOM 821 O O . ASN A 1 99 ? 10.763 2.343 -11.518 1.00 89.94 99 ASN A O 1
ATOM 825 N N . PRO A 1 100 ? 11.493 4.438 -11.218 1.00 81.12 100 PRO A N 1
ATOM 826 C CA . PRO A 1 100 ? 10.145 5.003 -11.114 1.00 81.12 100 PRO A CA 1
ATOM 827 C C . PRO A 1 100 ? 9.266 4.745 -12.346 1.00 81.12 100 PRO A C 1
ATOM 829 O O . PRO A 1 100 ? 8.044 4.749 -12.245 1.00 81.12 100 PRO A O 1
ATOM 832 N N . SER A 1 101 ? 9.883 4.521 -13.510 1.00 80.94 101 SER A N 1
ATOM 833 C CA . SER A 1 10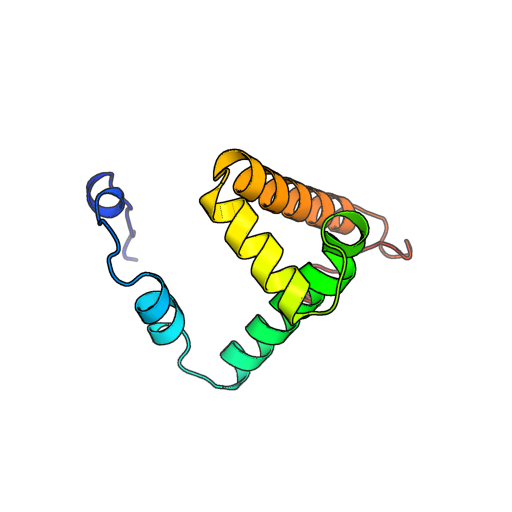1 ? 9.183 4.298 -14.781 1.00 80.94 101 SER A CA 1
ATOM 834 C C . SER A 1 101 ? 8.797 2.834 -15.017 1.00 80.94 101 SER A C 1
ATOM 836 O O . SER A 1 101 ? 8.171 2.535 -16.030 1.00 80.94 101 SER A O 1
ATOM 838 N N . SER A 1 102 ? 9.195 1.912 -14.133 1.00 72.25 102 SER A N 1
ATOM 839 C CA . SER A 1 102 ? 8.918 0.474 -14.277 1.00 72.25 102 SER A CA 1
ATOM 840 C C . SER A 1 102 ? 7.740 -0.027 -13.433 1.00 72.25 102 SER A C 1
ATOM 842 O O . SER A 1 102 ? 7.490 -1.231 -13.414 1.00 72.25 102 SER A O 1
ATOM 844 N N . LEU A 1 103 ? 7.048 0.865 -12.713 1.00 61.12 103 LEU A N 1
ATOM 845 C CA . LEU A 1 103 ? 5.839 0.570 -11.928 1.00 61.12 103 LEU A CA 1
ATOM 846 C C . LEU A 1 103 ? 4.551 0.827 -12.726 1.00 61.12 103 LEU A C 1
ATOM 848 O O . LEU A 1 103 ? 4.460 1.848 -13.436 1.00 61.12 103 LEU A O 1
#

Radius of gyration: 16.99 Å; chains: 1; bounding box: 45×44×33 Å

Sequence (103 aa):
MTIIKLTAEHMKVKQENALDLFYSGIKAKATKDRWARILSRFLEEVCEEIFEGDYKQRAQKFVDLTRESQEQATQLVISYVQLLKQRTELDRKDPSYLNPSSL

Foldseek 3Di:
DDDDDDDVVNVPDPPPCPPVVVVVVVPDPVVVVVVVVVLQCCQVPVCVVPFDDDSVRSVVVLVVCCVVDVPVNVVSVVVVVVLLVVLCVDDPPPPSHDDPVVD

Secondary structure (DSSP, 8-state):
-------GGGG----TTHHHHHHHT--SHHHHHHHHHHHHHIIIIITTTT--SSHHHHHHHHHHHHHH-HHHHHHHHHHHHHHHHHHHHS-TTSTT---GGG-

pLDDT: mean 86.42, std 11.1, range [48.03, 97.0]